Protein AF-A0A7R7AWK2-F1 (afdb_monomer_lite)

pLDDT: mean 75.93, std 8.63, range [50.69, 87.5]

Foldseek 3Di:
DDPDDDDDDDQAFDWDQQDPVNCVVLVHPDSDDTFRCDGDPPGNCVVVVPDGGDD

Structure (mmCIF, N/CA/C/O backbone):
data_AF-A0A7R7AWK2-F1
#
_entry.id   AF-A0A7R7AWK2-F1
#
loop_
_atom_site.group_PDB
_atom_site.id
_atom_site.type_symbol
_atom_site.label_atom_id
_atom_site.label_alt_id
_atom_site.label_comp_id
_atom_site.label_asym_id
_atom_site.label_entity_id
_atom_site.label_seq_id
_atom_site.pdbx_PDB_ins_code
_atom_site.Cartn_x
_atom_site.Cartn_y
_atom_site.Cartn_z
_atom_site.occupancy
_atom_site.B_iso_or_equiv
_atom_site.auth_seq_id
_atom_site.auth_comp_id
_atom_site.auth_asym_id
_atom_site.auth_atom_id
_atom_site.pdbx_PDB_model_num
ATOM 1 N N . MET A 1 1 ? 35.675 7.607 -1.492 1.00 50.69 1 MET A N 1
ATOM 2 C CA . MET A 1 1 ? 34.343 8.144 -1.150 1.00 50.69 1 MET A CA 1
ATOM 3 C C . MET A 1 1 ? 33.325 7.140 -1.642 1.00 50.69 1 MET A C 1
ATOM 5 O O . MET A 1 1 ? 33.271 6.915 -2.842 1.00 50.69 1 MET A O 1
ATOM 9 N N . SER A 1 2 ? 32.617 6.460 -0.744 1.00 58.88 2 SER A N 1
ATOM 10 C CA . SER A 1 2 ? 31.590 5.500 -1.152 1.00 58.88 2 SER A CA 1
ATOM 11 C C . SER A 1 2 ? 30.377 6.284 -1.636 1.00 58.88 2 SER A C 1
ATOM 13 O O . SER A 1 2 ? 29.679 6.903 -0.838 1.00 58.88 2 SER A O 1
ATOM 15 N N . THR A 1 3 ? 30.160 6.319 -2.947 1.00 68.50 3 THR A N 1
ATOM 16 C CA . THR A 1 3 ? 28.932 6.848 -3.539 1.00 68.50 3 THR A CA 1
ATOM 17 C C . THR A 1 3 ? 27.805 5.879 -3.203 1.00 68.50 3 THR A C 1
ATOM 19 O O . THR A 1 3 ? 27.647 4.852 -3.859 1.00 68.50 3 THR A O 1
ATOM 22 N N . GLY A 1 4 ? 27.069 6.153 -2.129 1.00 77.25 4 GLY A N 1
ATOM 23 C CA . GLY A 1 4 ? 25.857 5.405 -1.817 1.00 77.25 4 GLY A CA 1
ATOM 24 C C . GLY A 1 4 ? 24.797 5.706 -2.872 1.00 77.25 4 GLY A C 1
ATOM 25 O O . GLY A 1 4 ? 24.384 6.855 -3.008 1.00 77.25 4 GLY A O 1
ATOM 26 N N . HIS A 1 5 ? 24.381 4.694 -3.631 1.00 73.56 5 HIS A N 1
ATOM 27 C CA . HIS A 1 5 ? 23.211 4.785 -4.499 1.00 73.56 5 HIS A CA 1
ATOM 28 C C . HIS A 1 5 ? 21.982 4.350 -3.698 1.00 73.56 5 HIS A C 1
ATOM 30 O O . HIS A 1 5 ? 22.005 3.306 -3.047 1.00 73.56 5 HIS A O 1
ATOM 36 N N . ILE A 1 6 ? 20.925 5.162 -3.710 1.00 77.12 6 ILE A N 1
ATOM 37 C CA . ILE A 1 6 ? 19.646 4.808 -3.092 1.00 77.12 6 ILE A CA 1
ATOM 38 C C . ILE A 1 6 ? 18.742 4.280 -4.198 1.00 77.12 6 ILE A C 1
ATOM 40 O O . ILE A 1 6 ? 18.277 5.048 -5.038 1.00 77.12 6 ILE A O 1
ATOM 44 N N . GLU A 1 7 ? 18.453 2.984 -4.170 1.00 77.62 7 GLU A N 1
ATOM 45 C CA . GLU A 1 7 ? 17.379 2.405 -4.973 1.00 77.62 7 GLU A CA 1
ATOM 46 C C . GLU A 1 7 ? 16.069 2.515 -4.192 1.00 77.62 7 GLU A C 1
ATOM 48 O O . GLU A 1 7 ? 15.910 1.922 -3.125 1.00 77.62 7 GLU A O 1
ATOM 53 N N . ARG A 1 8 ? 15.125 3.315 -4.700 1.00 78.25 8 ARG A N 1
ATOM 54 C CA . ARG A 1 8 ? 13.765 3.359 -4.154 1.00 78.25 8 ARG A CA 1
ATOM 55 C C . ARG A 1 8 ? 12.907 2.387 -4.943 1.00 78.25 8 ARG A C 1
ATOM 57 O O . ARG A 1 8 ? 12.648 2.612 -6.122 1.00 78.25 8 ARG A O 1
ATOM 64 N N . GLY A 1 9 ? 12.470 1.320 -4.281 1.00 79.12 9 GLY A N 1
ATOM 65 C CA . GLY A 1 9 ? 11.493 0.402 -4.849 1.00 79.12 9 GLY A CA 1
ATOM 66 C C . GLY A 1 9 ? 10.196 1.141 -5.169 1.00 79.12 9 GLY A C 1
ATOM 67 O O . GLY A 1 9 ? 9.645 1.838 -4.318 1.00 79.12 9 GLY A O 1
ATOM 68 N N . PHE A 1 10 ? 9.719 0.987 -6.400 1.00 83.69 10 PHE A N 1
ATOM 69 C CA . PHE A 1 10 ? 8.408 1.451 -6.832 1.00 83.69 10 PHE A CA 1
ATOM 70 C C . PHE A 1 10 ? 7.567 0.234 -7.194 1.00 83.69 10 PHE A C 1
ATOM 72 O O . PHE A 1 10 ? 7.978 -0.570 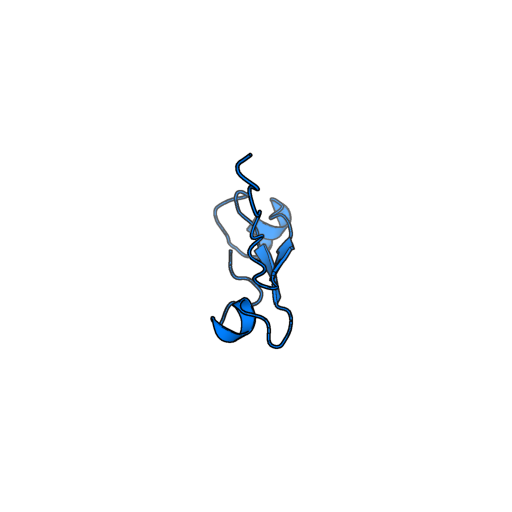-8.028 1.00 83.69 10 PHE A O 1
ATOM 79 N N . ILE A 1 11 ? 6.405 0.095 -6.557 1.00 82.38 11 ILE A N 1
ATOM 80 C CA . ILE A 1 11 ? 5.492 -1.031 -6.794 1.00 82.38 11 ILE A CA 1
ATOM 81 C C . ILE A 1 11 ? 4.179 -0.612 -7.469 1.00 82.38 11 ILE A C 1
ATOM 83 O O . ILE A 1 11 ? 3.521 -1.470 -8.042 1.00 82.38 11 ILE A O 1
ATOM 87 N N . GLY A 1 12 ? 3.828 0.681 -7.472 1.00 85.31 12 GLY A N 1
ATOM 88 C CA . GLY A 1 12 ? 2.633 1.205 -8.149 1.00 85.31 12 GLY A CA 1
ATOM 89 C C . GLY A 1 12 ? 1.304 0.942 -7.433 1.00 85.31 12 GLY A C 1
ATOM 90 O O . GLY A 1 12 ? 0.294 0.708 -8.092 1.00 85.31 12 GLY A O 1
ATOM 91 N N . VAL A 1 13 ? 1.293 0.987 -6.096 1.00 84.94 13 VAL A N 1
ATOM 92 C CA . VAL A 1 13 ? 0.057 0.962 -5.293 1.00 84.94 13 VAL A CA 1
ATOM 93 C C . VAL A 1 13 ? -0.229 2.341 -4.713 1.00 84.94 13 VAL A C 1
ATOM 95 O O . VAL A 1 13 ? 0.682 3.020 -4.235 1.00 84.94 13 VAL A O 1
ATOM 98 N N . HIS A 1 14 ? -1.497 2.736 -4.719 1.00 81.56 14 HIS A N 1
ATOM 99 C CA . HIS A 1 14 ? -1.981 3.865 -3.938 1.00 81.56 14 HIS A CA 1
ATOM 100 C C . HIS A 1 14 ? -2.656 3.325 -2.687 1.00 81.56 14 HIS A C 1
ATOM 102 O O . HIS A 1 14 ? -3.568 2.500 -2.764 1.00 81.56 14 HIS A O 1
ATOM 108 N N . LEU A 1 15 ? -2.184 3.792 -1.538 1.00 80.25 15 LEU A N 1
ATOM 109 C CA . LEU A 1 15 ? -2.671 3.362 -0.239 1.00 80.25 15 LEU A CA 1
ATOM 110 C C . LEU A 1 15 ? -3.659 4.388 0.307 1.00 80.25 15 LEU A C 1
ATOM 112 O O . LEU A 1 15 ? -3.444 5.595 0.190 1.00 80.25 15 LEU A O 1
ATOM 116 N N . GLN A 1 16 ? -4.719 3.896 0.932 1.00 78.12 16 GLN A N 1
ATOM 117 C CA . GLN A 1 16 ? -5.624 4.679 1.753 1.00 78.12 16 GLN A CA 1
ATOM 118 C C . GLN A 1 16 ? -5.524 4.199 3.197 1.00 78.12 16 GLN A C 1
ATOM 120 O O . GLN A 1 16 ? -5.435 3.005 3.482 1.00 78.12 16 GLN A O 1
ATOM 125 N N . GLU A 1 17 ? -5.521 5.156 4.114 1.00 76.94 17 GLU A N 1
ATOM 126 C CA . GLU A 1 17 ? -5.565 4.863 5.538 1.00 76.94 17 GLU A CA 1
ATOM 127 C C . GLU A 1 17 ? -6.895 4.191 5.901 1.00 76.94 17 GLU A C 1
ATOM 129 O O . GLU A 1 17 ? -7.970 4.635 5.487 1.00 76.94 17 GLU A O 1
ATOM 134 N N . VAL A 1 18 ? -6.818 3.116 6.686 1.00 76.00 18 VAL A N 1
ATOM 135 C CA . VAL A 1 18 ? -8.000 2.414 7.187 1.00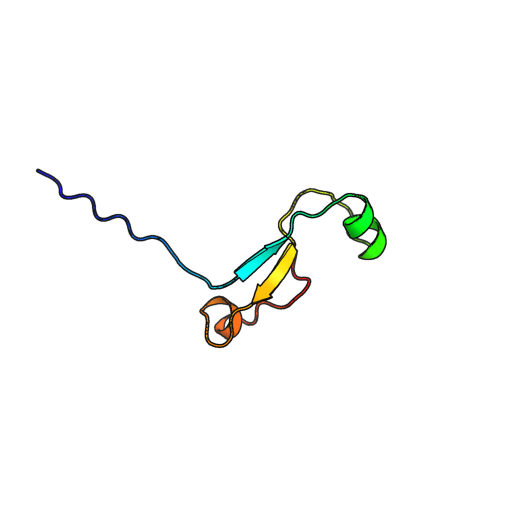 76.00 18 VAL A CA 1
ATOM 136 C C . VAL A 1 18 ? -8.566 3.186 8.375 1.00 76.00 18 VAL A C 1
ATOM 138 O O . VAL A 1 18 ? -8.052 3.109 9.490 1.00 76.00 18 VAL A O 1
ATOM 141 N N . THR A 1 19 ? -9.655 3.921 8.155 1.00 80.00 19 THR A N 1
ATOM 142 C CA . THR A 1 19 ? -10.394 4.565 9.247 1.00 80.00 19 THR A CA 1
ATOM 143 C C . THR A 1 19 ? -11.285 3.551 9.979 1.00 80.00 19 THR A C 1
ATOM 145 O O . THR A 1 19 ? -11.697 2.556 9.379 1.00 80.00 19 THR A O 1
ATOM 148 N N . PRO A 1 20 ? -11.661 3.793 11.252 1.00 79.06 20 PRO A N 1
ATOM 149 C CA . PRO A 1 20 ? -12.578 2.912 11.985 1.00 79.06 20 PRO A CA 1
ATOM 150 C C . PRO A 1 20 ? -13.910 2.679 11.262 1.00 79.06 20 PRO A C 1
ATOM 152 O O . PRO A 1 20 ? -14.400 1.556 11.213 1.00 79.06 20 PRO A O 1
ATOM 155 N N . SER A 1 21 ? -14.458 3.722 10.634 1.00 78.81 21 SER A N 1
ATOM 156 C CA . SER A 1 21 ? -15.700 3.628 9.862 1.00 78.81 21 SER A CA 1
ATOM 157 C C . SER A 1 21 ? -15.548 2.802 8.583 1.00 78.81 21 SER A C 1
ATOM 159 O O . SER A 1 21 ? -16.472 2.085 8.204 1.00 78.81 21 SER A O 1
ATOM 161 N N . LEU A 1 22 ? -14.390 2.874 7.919 1.00 77.00 22 LEU A N 1
ATOM 162 C CA . LEU A 1 22 ? -14.092 2.063 6.739 1.00 77.00 22 LEU A CA 1
ATOM 163 C C . LEU A 1 22 ? -13.843 0.597 7.116 1.00 77.00 22 LEU A C 1
ATOM 165 O O . LEU A 1 22 ? -14.323 -0.297 6.426 1.00 77.00 22 LEU A O 1
ATOM 169 N N . ALA A 1 23 ? -13.155 0.350 8.233 1.00 75.00 23 ALA A N 1
ATOM 170 C CA . ALA A 1 23 ? -12.946 -0.989 8.775 1.00 75.00 23 ALA A CA 1
ATOM 171 C C . ALA A 1 23 ? -14.274 -1.683 9.119 1.00 75.00 23 ALA A C 1
ATOM 173 O O . ALA A 1 23 ? -14.469 -2.835 8.737 1.00 75.00 23 ALA A O 1
ATOM 174 N N . GLU A 1 24 ? -15.213 -0.977 9.763 1.00 77.50 24 GLU A N 1
ATOM 175 C CA . GLU A 1 24 ? -16.567 -1.489 10.022 1.00 77.50 24 GLU A CA 1
ATOM 176 C C . GLU A 1 24 ? -17.327 -1.790 8.725 1.00 77.50 24 GLU A C 1
ATOM 178 O O . GLU A 1 24 ? -17.918 -2.861 8.596 1.00 77.50 24 GLU A O 1
ATOM 183 N N . ALA A 1 25 ? -17.277 -0.884 7.741 1.00 76.00 25 ALA A N 1
ATOM 184 C CA . ALA A 1 25 ? -17.956 -1.066 6.458 1.00 76.00 25 ALA A CA 1
ATOM 185 C C . ALA A 1 25 ? -17.407 -2.252 5.644 1.00 76.00 25 ALA A C 1
ATOM 187 O O . ALA A 1 25 ? -18.152 -2.890 4.901 1.00 76.00 25 ALA A O 1
ATOM 188 N N . LEU A 1 26 ? -16.114 -2.549 5.785 1.00 74.88 26 LEU A N 1
ATOM 189 C CA . LEU A 1 26 ? -15.430 -3.645 5.098 1.00 74.8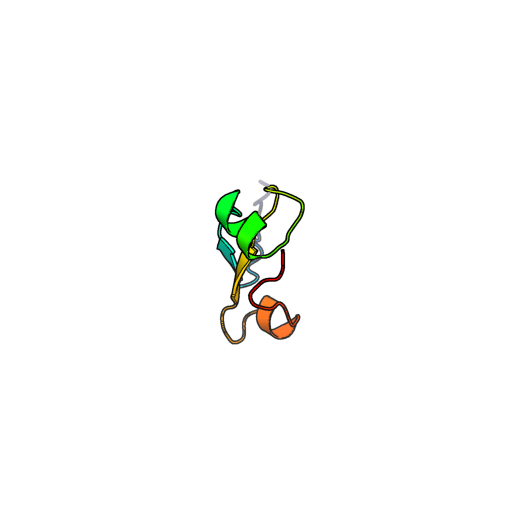8 26 LEU A CA 1
ATOM 190 C C . LEU A 1 26 ? -15.364 -4.937 5.934 1.00 74.88 26 LEU A C 1
ATOM 192 O O . LEU A 1 26 ? -14.896 -5.959 5.438 1.00 74.88 26 LEU A O 1
ATOM 196 N N . GLY A 1 27 ? -15.839 -4.919 7.184 1.00 74.00 27 GLY A N 1
ATOM 197 C CA . GLY A 1 27 ? -15.820 -6.077 8.082 1.00 74.00 27 GLY A CA 1
ATOM 198 C C . GLY A 1 27 ? -14.417 -6.504 8.529 1.00 74.00 27 GLY A C 1
ATOM 199 O O . GLY A 1 27 ? -14.216 -7.668 8.877 1.00 74.00 27 GLY A O 1
ATOM 200 N N . ILE A 1 28 ? -13.442 -5.591 8.510 1.00 72.06 28 ILE A N 1
ATOM 201 C CA . ILE A 1 28 ? -12.044 -5.875 8.854 1.00 72.06 28 ILE A CA 1
ATOM 202 C C . ILE A 1 28 ? -11.831 -5.616 10.346 1.00 72.06 28 ILE A C 1
ATOM 204 O O . ILE A 1 28 ? -12.038 -4.510 10.845 1.00 72.06 28 ILE A O 1
ATOM 208 N N . THR A 1 29 ? -11.384 -6.629 11.083 1.00 61.78 29 THR A N 1
ATOM 209 C CA . THR A 1 29 ? -11.032 -6.500 12.503 1.00 61.78 29 THR A CA 1
ATOM 210 C C . THR A 1 29 ? -9.657 -5.847 12.662 1.00 61.78 29 THR A C 1
ATOM 212 O O . THR A 1 29 ? -8.665 -6.527 12.909 1.00 61.78 29 THR A O 1
ATOM 215 N N . GLY A 1 30 ? -9.593 -4.521 12.506 1.00 60.75 30 GLY A N 1
ATOM 216 C CA . GLY A 1 30 ? -8.403 -3.713 12.787 1.00 60.75 30 GLY A CA 1
ATOM 217 C C . GLY A 1 30 ? -8.363 -2.381 12.029 1.00 60.75 30 GLY A C 1
ATOM 218 O O . GLY A 1 30 ? -8.621 -2.331 10.836 1.00 60.75 30 GLY A O 1
ATOM 219 N N . THR A 1 31 ? -7.983 -1.300 12.713 1.00 59.81 31 THR A N 1
ATOM 220 C CA . THR A 1 31 ? -7.701 0.031 12.127 1.00 59.81 31 THR A CA 1
ATOM 221 C C . THR A 1 31 ? -6.221 0.210 11.769 1.00 59.81 31 THR A C 1
ATOM 223 O O . THR A 1 31 ? -5.713 1.325 11.719 1.00 59.81 31 THR A O 1
ATOM 226 N N . TRP A 1 32 ? -5.490 -0.896 11.630 1.00 59.03 32 TRP A N 1
ATOM 227 C CA . TRP A 1 32 ? -4.034 -0.931 11.536 1.00 59.03 32 TRP A CA 1
ATOM 228 C C . TRP A 1 32 ? -3.705 -1.604 10.210 1.00 59.03 32 TRP A C 1
ATOM 230 O O . TRP A 1 32 ? -3.916 -2.804 10.066 1.00 59.03 32 TRP A O 1
ATOM 240 N N . GLY A 1 33 ? -3.257 -0.830 9.229 1.00 64.06 33 GLY A N 1
ATOM 241 C CA . GLY A 1 33 ? -3.008 -1.337 7.885 1.00 64.06 33 GLY A CA 1
ATOM 242 C C . GLY A 1 33 ? -3.088 -0.232 6.845 1.00 64.06 33 GLY A C 1
ATOM 243 O O . GLY A 1 33 ? -3.414 0.916 7.156 1.00 64.06 33 GLY A O 1
ATOM 244 N N . ALA A 1 34 ? -2.773 -0.582 5.607 1.00 67.62 34 ALA A N 1
ATOM 245 C CA . ALA A 1 34 ? -2.866 0.316 4.473 1.00 67.62 34 ALA A CA 1
ATOM 246 C C . ALA A 1 34 ? -3.732 -0.365 3.418 1.00 67.62 34 ALA A C 1
ATOM 248 O O . ALA A 1 34 ? -3.314 -1.352 2.821 1.00 67.62 34 ALA A O 1
ATOM 249 N N . LEU 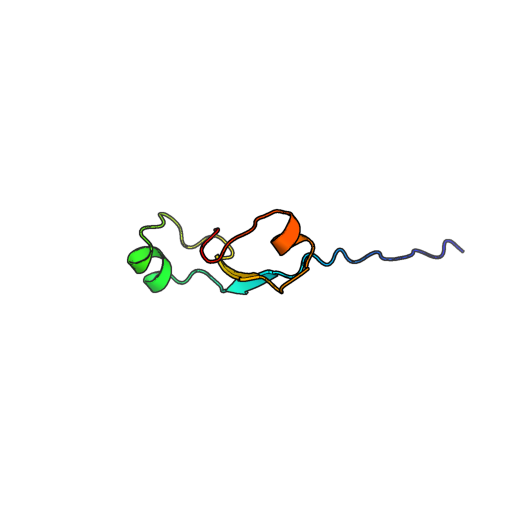A 1 35 ? -4.941 0.150 3.210 1.00 74.25 35 LEU A N 1
ATOM 250 C CA . LEU A 1 35 ? -5.853 -0.396 2.218 1.00 74.25 35 LEU A CA 1
ATOM 251 C C . LEU A 1 35 ? -5.330 -0.047 0.830 1.00 74.25 35 LEU A C 1
ATOM 253 O O . LEU A 1 35 ? -5.083 1.129 0.541 1.00 74.25 35 LEU A O 1
ATOM 257 N N . VAL A 1 36 ? -5.199 -1.033 -0.052 1.00 79.75 36 VAL A N 1
ATOM 258 C CA . VAL A 1 36 ? -4.894 -0.759 -1.456 1.00 79.75 36 VAL A CA 1
ATOM 259 C C . VAL A 1 36 ? -6.124 -0.120 -2.096 1.00 79.75 36 VAL A C 1
ATOM 261 O O . VAL A 1 36 ? -7.117 -0.784 -2.397 1.00 79.75 36 VAL A O 1
ATOM 264 N N . ALA A 1 37 ? -6.048 1.195 -2.295 1.00 76.50 37 ALA A N 1
ATOM 265 C CA . ALA A 1 37 ? -7.108 2.019 -2.864 1.00 76.50 37 ALA A CA 1
ATOM 266 C C . ALA A 1 37 ? -7.097 2.007 -4.393 1.00 76.50 37 ALA A C 1
ATOM 268 O O . ALA A 1 37 ? -8.135 2.187 -5.026 1.00 76.50 37 ALA A O 1
ATOM 269 N N . SER A 1 38 ? -5.930 1.802 -5.002 1.00 77.69 38 SER A N 1
ATOM 270 C CA . SER A 1 38 ? -5.811 1.510 -6.427 1.00 77.69 38 SER A CA 1
ATOM 271 C C . SER A 1 38 ? -4.443 0.923 -6.761 1.00 77.69 38 SER A C 1
ATOM 273 O O . SER A 1 38 ? -3.458 1.118 -6.044 1.00 77.69 38 SER A O 1
ATOM 275 N N . VAL A 1 39 ? -4.393 0.209 -7.882 1.00 84.44 39 VAL A N 1
ATOM 276 C CA . VAL A 1 39 ? -3.165 -0.330 -8.465 1.00 84.44 39 VAL A CA 1
ATOM 277 C C . VAL A 1 39 ? -2.981 0.306 -9.836 1.00 84.44 39 VAL A C 1
ATOM 279 O O . VAL A 1 39 ? -3.926 0.381 -10.623 1.00 84.44 39 VAL 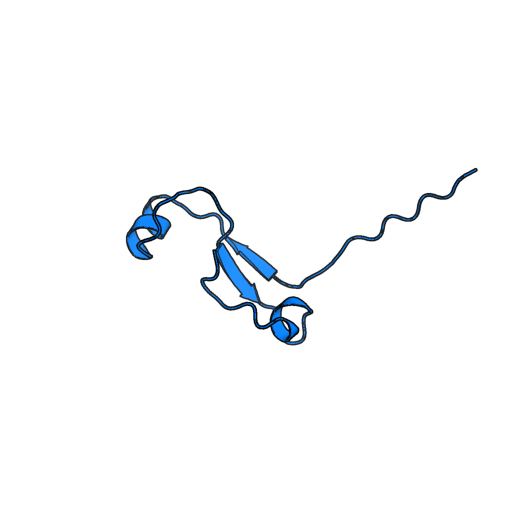A O 1
ATOM 282 N N . GLU A 1 40 ? -1.781 0.811 -10.111 1.00 86.25 40 GLU A N 1
ATOM 283 C CA . GLU A 1 40 ? -1.467 1.428 -11.396 1.00 86.25 40 GLU A CA 1
ATOM 284 C C . GLU A 1 40 ? -1.357 0.346 -12.491 1.00 86.25 40 GLU A C 1
ATOM 286 O O . GLU A 1 40 ? -0.608 -0.621 -12.306 1.00 86.25 40 GLU A O 1
ATOM 291 N N . PRO A 1 41 ? -2.069 0.468 -13.630 1.00 82.38 41 PRO A N 1
ATOM 292 C CA . PRO A 1 41 ? -2.018 -0.529 -14.699 1.00 82.38 41 PRO A CA 1
ATOM 293 C C . PRO A 1 41 ? -0.597 -0.740 -15.236 1.00 82.38 41 PRO A C 1
ATOM 295 O O . PRO A 1 41 ? 0.107 0.215 -15.562 1.00 82.38 41 PRO A O 1
ATOM 298 N N . GLY A 1 42 ? -0.167 -1.995 -15.357 1.00 85.38 42 GLY A N 1
ATOM 299 C CA . GLY A 1 42 ? 1.176 -2.364 -15.812 1.00 85.38 42 GLY A CA 1
ATOM 300 C C . GLY A 1 42 ? 2.281 -2.233 -14.754 1.00 85.38 42 GLY A C 1
ATOM 301 O O . GLY A 1 42 ? 3.439 -2.563 -15.049 1.00 85.38 42 GLY A O 1
ATOM 302 N N . SER A 1 43 ? 1.947 -1.801 -13.534 1.00 87.38 43 SER A N 1
ATOM 303 C CA . SER A 1 43 ? 2.884 -1.710 -12.412 1.00 87.38 43 SER A CA 1
ATOM 304 C C . SER A 1 43 ? 3.352 -3.085 -11.911 1.00 87.38 43 SER A C 1
ATOM 306 O O . SER A 1 43 ? 2.746 -4.117 -12.218 1.00 87.38 43 SER A O 1
ATOM 308 N N . PRO A 1 44 ? 4.439 -3.144 -11.119 1.00 87.25 44 PRO A N 1
ATOM 309 C CA . PRO A 1 44 ? 4.838 -4.379 -10.451 1.00 87.25 44 PRO A CA 1
ATOM 310 C C . PRO A 1 44 ? 3.730 -4.986 -9.580 1.00 87.25 44 PRO A C 1
ATOM 312 O O . PRO A 1 44 ? 3.603 -6.206 -9.550 1.00 87.25 44 PRO A O 1
ATOM 315 N N . ALA A 1 45 ? 2.906 -4.164 -8.923 1.00 83.81 45 ALA A N 1
ATOM 316 C CA . ALA A 1 45 ? 1.769 -4.627 -8.132 1.00 83.81 45 ALA A CA 1
ATOM 317 C C . ALA A 1 45 ? 0.645 -5.221 -8.996 1.00 83.81 45 ALA A C 1
ATOM 319 O O . ALA A 1 45 ? 0.103 -6.265 -8.640 1.00 83.81 45 ALA A O 1
ATOM 320 N N . ASP A 1 46 ? 0.359 -4.630 -10.159 1.00 85.00 46 ASP A N 1
ATOM 321 C CA . ASP A 1 46 ? -0.609 -5.173 -11.127 1.00 85.00 46 ASP A CA 1
ATOM 322 C C . ASP A 1 46 ? -0.163 -6.555 -11.628 1.00 85.00 46 ASP A C 1
ATOM 324 O O . ASP A 1 46 ? -0.907 -7.534 -11.597 1.00 85.00 46 ASP A O 1
ATOM 328 N N . LYS A 1 47 ? 1.124 -6.680 -11.973 1.00 87.50 47 LYS A N 1
ATOM 329 C CA . LYS A 1 47 ? 1.734 -7.956 -12.383 1.00 87.50 47 LYS A CA 1
ATOM 330 C C . LYS A 1 47 ? 1.772 -8.992 -11.261 1.00 87.50 47 LYS A C 1
ATOM 332 O O . LYS A 1 47 ? 1.710 -10.186 -11.541 1.00 87.50 47 LYS A O 1
ATOM 337 N N . ALA A 1 48 ? 1.895 -8.547 -10.013 1.00 85.19 48 ALA A N 1
ATOM 338 C CA . ALA A 1 48 ? 1.837 -9.403 -8.833 1.00 85.19 48 ALA A CA 1
ATOM 339 C C . ALA A 1 48 ? 0.401 -9.829 -8.476 1.00 85.19 48 ALA A C 1
ATOM 341 O O . ALA A 1 48 ? 0.222 -10.698 -7.625 1.00 85.19 48 ALA A O 1
ATOM 342 N N . GLY A 1 49 ? -0.613 -9.256 -9.132 1.00 82.12 49 GLY A N 1
ATOM 343 C CA . GLY A 1 49 ? -2.016 -9.570 -8.893 1.00 82.12 49 GLY A CA 1
ATOM 344 C C . GLY A 1 49 ? -2.589 -8.925 -7.634 1.00 82.12 49 GLY A C 1
ATOM 345 O O . GLY A 1 49 ? -3.592 -9.428 -7.132 1.00 82.12 49 GLY A O 1
ATOM 346 N N . VAL A 1 50 ? -1.973 -7.843 -7.140 1.00 82.12 50 VAL A N 1
ATOM 347 C CA . VAL A 1 50 ? -2.520 -7.013 -6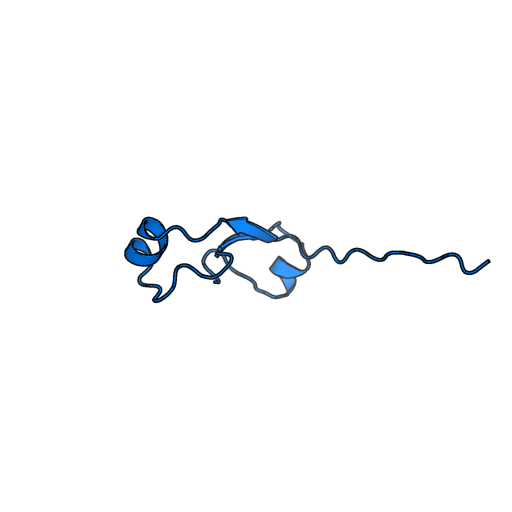.055 1.00 82.12 50 VAL A CA 1
ATOM 348 C C . VAL A 1 50 ? -3.846 -6.418 -6.514 1.00 82.12 50 VAL A C 1
ATOM 350 O O . VAL A 1 50 ? -3.971 -5.966 -7.656 1.00 82.12 50 VAL A O 1
ATOM 353 N N . ARG A 1 51 ? -4.847 -6.415 -5.636 1.00 76.50 51 ARG A N 1
ATOM 354 C CA . ARG A 1 51 ? -6.200 -5.958 -5.956 1.00 76.50 51 ARG A CA 1
ATOM 355 C C . ARG A 1 51 ? -6.657 -4.834 -5.047 1.00 76.50 51 ARG A C 1
ATOM 357 O O . ARG A 1 51 ? -6.177 -4.633 -3.937 1.00 76.50 51 ARG A O 1
ATOM 364 N N . LEU A 1 52 ? -7.644 -4.108 -5.565 1.00 73.00 52 LEU A N 1
ATOM 365 C CA . LEU A 1 52 ? -8.436 -3.172 -4.784 1.00 73.00 52 LEU A CA 1
ATOM 366 C C . LEU A 1 52 ? -9.042 -3.900 -3.579 1.00 73.00 52 LEU A C 1
ATOM 368 O O . LEU A 1 52 ? -9.737 -4.901 -3.757 1.00 73.00 52 LEU A O 1
ATOM 372 N N . GLY A 1 53 ? -8.827 -3.354 -2.385 1.00 65.56 53 GLY A N 1
ATOM 373 C CA . GLY A 1 53 ? -9.367 -3.914 -1.149 1.00 65.56 53 GLY A CA 1
ATOM 374 C C . GLY A 1 53 ? -8.455 -4.917 -0.444 1.00 65.56 53 GLY A C 1
ATOM 375 O O . GLY A 1 53 ? -8.831 -5.389 0.626 1.00 65.56 53 GLY A O 1
ATOM 376 N N . ASP A 1 54 ? -7.270 -5.205 -0.992 1.00 67.88 54 ASP A N 1
ATOM 377 C CA . ASP A 1 54 ? -6.223 -5.897 -0.239 1.00 67.88 54 ASP A CA 1
ATOM 378 C C . ASP A 1 54 ? -5.764 -4.990 0.919 1.00 67.88 54 ASP A C 1
ATOM 380 O O . ASP A 1 54 ? -5.567 -3.782 0.735 1.00 67.88 54 ASP A O 1
ATOM 384 N N . ALA A 1 55 ? -5.647 -5.568 2.116 1.00 58.44 55 ALA A N 1
ATOM 385 C CA . ALA A 1 55 ? -5.326 -4.889 3.372 1.00 58.44 55 ALA A CA 1
ATOM 386 C C . ALA A 1 55 ? -4.215 -5.626 4.129 1.00 58.44 55 ALA A C 1
ATOM 388 O O . ALA A 1 55 ? -4.166 -6.875 4.029 1.00 58.44 55 ALA A O 1
#

Secondary structure (DSSP, 8-state):
------------EEEEE--HHHHHHHT-S-S-SEEEEEE-TTSHHHHTT--TT--

Radius of gyration: 15.21 Å; chains: 1; bounding box: 52×18×29 Å

Sequence (55 aa):
MSTGHIERGFIGVHLQEVTPSLAEALGITGTWGALVASVEPGSPADKAGVRLGDA